Protein AF-A0A1R0GS43-F1 (afdb_monomer)

Nearest PDB structures (foldseek):
  3ep9-assembly1_B  TM=4.608E-01  e=5.575E-01  Homo sapiens
  3ep8-assembly1_B  TM=4.617E-01  e=5.971E-01  Homo sapiens
  3h0v-assembly1_B  TM=4.421E-01  e=6.394E-01  Homo sapiens
  1i7b-assembly1_B  TM=4.165E-01  e=5.206E-01  Homo sapiens
  3dz2-assembly1_B  TM=4.179E-01  e=6.847E-01  Homo sapiens

Sequence (59 aa):
NGKDASSSIDPIPKKEKVYYRYYHLFKEGELLDIIRESDHATIVDSGYDRDNWFAVIQK

Organism: NCBI:txid133383

Mean predicted aligned error: 10.69 Å

Structure (mmCIF, N/CA/C/O backbone):
data_AF-A0A1R0GS43-F1
#
_entry.id   AF-A0A1R0GS43-F1
#
loop_
_atom_site.group_PDB
_atom_site.id
_atom_site.type_symbol
_atom_site.label_atom_id
_atom_site.label_alt_id
_atom_site.label_comp_id
_atom_site.label_asym_id
_atom_site.label_entity_id
_atom_site.label_seq_id
_atom_site.pdbx_PDB_ins_code
_atom_site.Cartn_x
_atom_site.Cartn_y
_atom_site.Cartn_z
_atom_site.occupancy
_atom_site.B_iso_or_equiv
_atom_site.auth_seq_id
_atom_site.auth_comp_id
_atom_site.auth_asym_id
_atom_site.auth_atom_id
_atom_site.pdbx_PDB_mo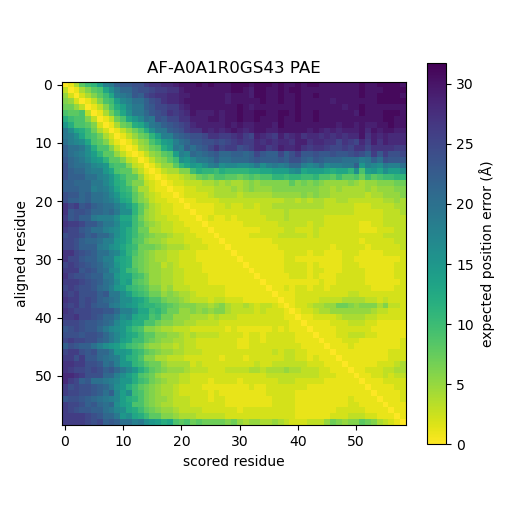del_num
ATOM 1 N N . ASN A 1 1 ? 32.176 24.495 -64.947 1.00 41.91 1 ASN A N 1
ATOM 2 C CA . ASN A 1 1 ? 32.635 23.687 -63.799 1.00 41.91 1 ASN A CA 1
ATOM 3 C C . ASN A 1 1 ? 31.633 23.800 -62.678 1.00 41.91 1 ASN A C 1
ATOM 5 O O . ASN A 1 1 ? 31.649 24.782 -61.955 1.00 41.91 1 ASN A O 1
ATOM 9 N N . GLY A 1 2 ? 30.702 22.850 -62.625 1.00 44.84 2 GLY A N 1
ATOM 10 C CA . GLY A 1 2 ? 29.692 22.789 -61.577 1.00 44.84 2 GLY A CA 1
ATOM 11 C C . GLY A 1 2 ? 30.178 21.971 -60.389 1.00 44.84 2 GLY A C 1
ATOM 12 O O . GLY A 1 2 ? 30.868 20.971 -60.577 1.00 44.84 2 GLY A O 1
ATOM 13 N N . LYS A 1 3 ? 29.770 22.384 -59.194 1.00 43.38 3 LYS A N 1
ATOM 14 C CA . LYS A 1 3 ? 28.830 21.670 -58.317 1.00 43.38 3 LYS A CA 1
ATOM 15 C C . LYS A 1 3 ? 29.048 22.194 -56.904 1.00 43.38 3 LYS A C 1
ATOM 17 O O . LYS A 1 3 ? 29.976 21.783 -56.213 1.00 43.38 3 LYS A O 1
ATOM 22 N N . ASP A 1 4 ? 28.159 23.091 -56.506 1.00 51.62 4 ASP A N 1
ATOM 23 C CA . ASP A 1 4 ? 27.951 23.470 -55.120 1.00 51.62 4 ASP A CA 1
ATOM 24 C C . ASP A 1 4 ? 27.477 22.219 -54.373 1.00 51.62 4 ASP A C 1
ATOM 26 O O . ASP A 1 4 ? 26.336 21.775 -54.513 1.00 51.62 4 ASP A O 1
ATOM 30 N N . ALA A 1 5 ? 28.381 21.585 -53.629 1.00 48.78 5 ALA A N 1
ATOM 31 C CA . ALA A 1 5 ? 28.040 20.500 -52.722 1.00 48.78 5 ALA A CA 1
ATOM 32 C C . ALA A 1 5 ? 27.432 21.109 -51.453 1.00 48.78 5 ALA A C 1
ATOM 34 O O . ALA A 1 5 ? 28.083 21.229 -50.418 1.00 48.78 5 ALA A O 1
ATOM 35 N N . SER A 1 6 ? 26.169 21.526 -51.558 1.00 48.75 6 SER A N 1
ATOM 36 C CA . SER A 1 6 ? 25.290 21.707 -50.407 1.00 48.75 6 SER A CA 1
ATOM 37 C C . SER A 1 6 ? 25.145 20.339 -49.740 1.00 48.75 6 SER A C 1
ATOM 39 O O . SER A 1 6 ? 24.373 19.491 -50.184 1.00 48.75 6 SER A O 1
ATOM 41 N N . SER A 1 7 ? 25.974 20.070 -48.729 1.00 52.06 7 SER A N 1
ATOM 42 C CA . SER A 1 7 ? 25.847 18.875 -47.904 1.00 52.06 7 SER A CA 1
ATOM 43 C C . SER A 1 7 ? 24.583 19.026 -47.066 1.00 52.06 7 SER A C 1
ATOM 45 O O . SER A 1 7 ? 24.587 19.700 -46.033 1.00 52.06 7 SER A O 1
ATOM 47 N N . SER A 1 8 ? 23.486 18.444 -47.538 1.00 57.16 8 SER A N 1
ATOM 48 C CA . SER A 1 8 ? 22.267 18.258 -46.763 1.00 57.16 8 SER A CA 1
ATOM 49 C C . SER A 1 8 ? 22.611 17.394 -45.549 1.00 57.16 8 SER A C 1
ATOM 51 O O . SER A 1 8 ? 22.738 16.178 -45.652 1.00 57.16 8 SER A O 1
ATOM 53 N N . ILE A 1 9 ? 22.866 18.035 -44.407 1.00 60.16 9 ILE A N 1
ATOM 54 C CA . ILE A 1 9 ? 22.976 17.337 -43.130 1.00 60.16 9 ILE A CA 1
ATOM 55 C C . ILE A 1 9 ? 21.544 16.983 -42.747 1.00 60.16 9 ILE A C 1
ATOM 57 O O . ILE A 1 9 ? 20.826 17.809 -42.183 1.00 60.16 9 ILE A O 1
ATOM 61 N N . ASP A 1 10 ? 21.116 15.776 -43.105 1.00 67.81 10 ASP A N 1
ATOM 62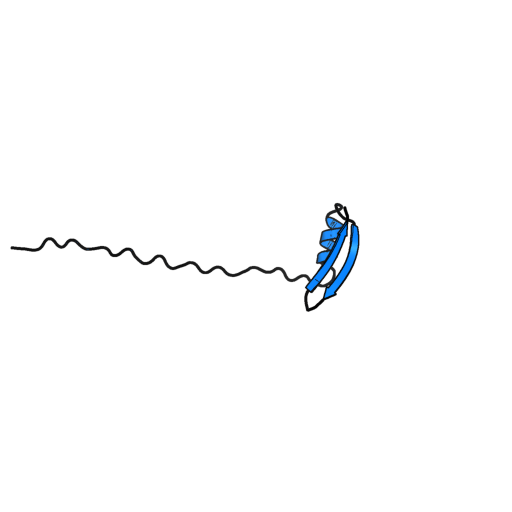 C CA . ASP A 1 10 ? 19.876 15.225 -42.576 1.00 67.81 10 ASP A CA 1
ATOM 63 C C . ASP A 1 10 ? 19.962 15.249 -41.040 1.00 67.81 10 ASP A C 1
ATOM 65 O O . ASP A 1 10 ? 20.983 14.834 -40.471 1.00 67.81 10 ASP A O 1
ATOM 69 N N . PRO A 1 11 ? 18.944 15.769 -40.331 1.00 67.94 11 PRO A N 1
ATOM 70 C CA . PRO A 1 11 ? 18.976 15.803 -38.881 1.00 67.94 11 PRO A CA 1
ATOM 71 C C . PRO A 1 11 ? 19.085 14.371 -38.354 1.00 67.94 11 PRO A C 1
ATOM 73 O O . PRO A 1 11 ? 18.237 13.525 -38.636 1.00 67.94 11 PRO A O 1
ATOM 76 N N . ILE A 1 12 ? 20.138 14.113 -37.574 1.00 70.31 12 ILE A N 1
ATOM 77 C CA . ILE A 1 12 ? 20.352 12.834 -36.892 1.00 70.31 12 ILE A CA 1
ATOM 78 C C . ILE A 1 12 ? 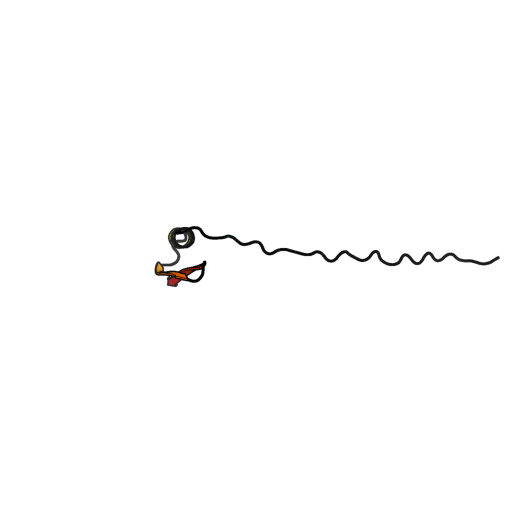19.065 12.517 -36.115 1.00 70.31 12 ILE A C 1
ATOM 80 O O . ILE A 1 12 ? 18.670 13.329 -35.267 1.00 70.31 12 ILE A O 1
ATOM 84 N N . PRO A 1 13 ? 18.387 11.385 -36.380 1.00 69.31 13 PRO A N 1
ATOM 85 C CA . PRO A 1 13 ? 17.135 11.074 -35.713 1.00 69.31 13 PRO A CA 1
ATOM 86 C C . PRO A 1 13 ? 17.379 11.031 -34.205 1.00 69.31 13 PRO A C 1
ATOM 88 O O . PRO A 1 13 ? 18.178 10.232 -33.706 1.00 69.31 13 PRO A O 1
ATOM 91 N N . LYS A 1 14 ? 16.709 11.925 -33.467 1.00 76.25 14 LYS A N 1
ATOM 92 C CA . LYS A 1 14 ? 16.697 11.890 -32.003 1.00 76.25 14 LYS A CA 1
ATOM 93 C C . LYS A 1 14 ? 16.141 10.530 -31.597 1.00 76.25 14 LYS A C 1
ATOM 95 O O . LYS A 1 14 ? 14.957 10.275 -31.791 1.00 76.25 14 LYS A O 1
ATOM 100 N N . LYS A 1 15 ? 16.996 9.662 -31.045 1.00 80.38 15 LYS A N 1
ATOM 101 C CA . LYS A 1 15 ? 16.553 8.402 -30.440 1.00 80.38 15 LYS A CA 1
ATOM 102 C C . LYS A 1 15 ? 15.476 8.718 -29.409 1.00 80.38 15 LYS A C 1
ATOM 104 O O . LYS A 1 15 ? 15.726 9.461 -28.458 1.00 80.38 15 LYS A O 1
ATOM 109 N N . GLU A 1 16 ? 14.294 8.159 -29.622 1.00 84.88 16 GLU A N 1
ATOM 110 C CA . GLU A 1 16 ? 13.194 8.252 -28.679 1.00 84.88 16 GLU A CA 1
ATOM 111 C C . GLU A 1 16 ? 13.618 7.589 -27.364 1.00 84.88 16 GLU A C 1
ATOM 113 O O . GLU A 1 16 ? 14.156 6.477 -27.345 1.00 84.88 16 GLU A O 1
ATOM 118 N N . LYS A 1 17 ? 13.474 8.321 -26.258 1.00 89.19 17 LYS A N 1
ATOM 119 C CA . LYS A 1 17 ? 13.929 7.852 -24.953 1.00 89.19 17 LYS A CA 1
ATOM 120 C C . LYS A 1 17 ? 12.802 7.065 -24.301 1.00 89.19 17 LYS A C 1
ATOM 122 O O . LYS A 1 17 ? 11.784 7.634 -23.921 1.00 89.19 17 LYS A O 1
ATOM 127 N N . VAL A 1 18 ? 13.004 5.759 -24.173 1.00 91.38 18 VAL A N 1
ATOM 128 C CA . VAL A 1 18 ? 12.075 4.869 -23.473 1.00 91.38 18 VAL A CA 1
ATOM 129 C C . VAL A 1 18 ? 12.320 4.975 -21.970 1.00 91.38 18 VAL A C 1
ATOM 131 O O . VAL A 1 18 ? 13.457 4.852 -21.510 1.00 91.38 18 VAL A O 1
ATOM 134 N N . TYR A 1 19 ? 11.249 5.192 -21.209 1.00 93.38 19 TYR A N 1
ATOM 135 C CA . TYR A 1 19 ? 11.266 5.196 -19.750 1.00 93.38 19 TYR A CA 1
ATOM 136 C C . TYR A 1 19 ? 10.508 3.983 -19.219 1.00 93.38 19 TYR A C 1
ATOM 138 O O . TYR A 1 19 ? 9.462 3.608 -19.749 1.00 93.38 19 TYR A O 1
ATOM 146 N N . TYR A 1 20 ? 11.028 3.397 -18.146 1.00 94.38 20 TYR A N 1
ATOM 147 C CA . TYR A 1 20 ? 10.371 2.316 -17.422 1.00 94.38 20 TYR A CA 1
ATOM 148 C C . TYR A 1 20 ? 9.696 2.856 -16.163 1.00 94.38 20 TYR A C 1
ATOM 150 O O . TYR A 1 20 ? 10.085 3.892 -15.623 1.00 94.38 20 TYR A O 1
ATOM 158 N N .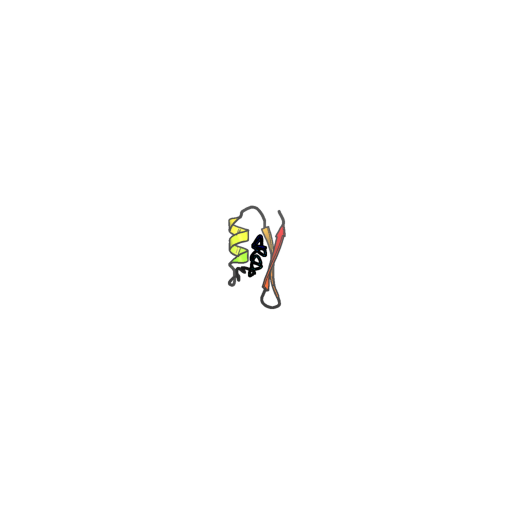 ARG A 1 21 ? 8.675 2.137 -15.697 1.00 96.31 21 ARG A N 1
ATOM 159 C CA . ARG A 1 21 ? 7.961 2.460 -14.460 1.00 96.31 21 ARG A CA 1
ATOM 160 C C . ARG A 1 21 ? 8.734 1.901 -13.268 1.00 96.31 21 ARG A C 1
ATOM 162 O O . ARG A 1 21 ? 9.051 0.715 -13.251 1.00 96.31 21 ARG A O 1
ATOM 169 N N . TYR A 1 22 ? 9.013 2.752 -12.287 1.00 96.06 22 TYR A N 1
ATOM 170 C CA . TYR A 1 22 ? 9.515 2.336 -10.981 1.00 96.06 22 TYR A CA 1
ATOM 171 C C . TYR A 1 22 ? 8.330 1.981 -10.078 1.00 96.06 22 TYR A C 1
ATOM 173 O O . TYR A 1 22 ? 7.380 2.757 -9.985 1.00 96.06 22 TYR A O 1
ATOM 181 N N . TYR A 1 23 ? 8.394 0.819 -9.432 1.00 95.44 23 TYR A N 1
ATOM 182 C CA . TYR A 1 23 ? 7.391 0.344 -8.483 1.00 95.44 23 TYR A CA 1
ATOM 183 C C . TYR A 1 23 ? 8.063 0.028 -7.151 1.00 95.44 23 TYR A C 1
ATOM 185 O O . TYR A 1 23 ? 9.090 -0.650 -7.126 1.00 95.44 23 TYR A O 1
ATOM 193 N N . HIS A 1 24 ? 7.453 0.489 -6.059 1.00 95.31 24 HIS A N 1
ATOM 194 C CA . HIS A 1 24 ? 7.777 0.040 -4.709 1.00 95.31 24 HIS A CA 1
ATOM 195 C C . HIS A 1 24 ? 6.763 -1.026 -4.305 1.00 95.31 24 HIS A C 1
ATOM 197 O O . HIS A 1 24 ? 5.562 -0.758 -4.279 1.00 95.31 24 HIS A O 1
ATOM 203 N N . LEU A 1 25 ? 7.239 -2.241 -4.055 1.00 97.06 25 LEU A N 1
ATOM 204 C CA . LEU A 1 25 ? 6.403 -3.340 -3.588 1.00 97.06 25 LEU A CA 1
ATOM 205 C C . LEU A 1 25 ? 6.435 -3.353 -2.066 1.00 97.06 25 LEU A C 1
ATOM 207 O O . LEU A 1 25 ? 7.490 -3.575 -1.477 1.00 97.06 25 LEU A O 1
ATOM 211 N N . PHE A 1 26 ? 5.276 -3.131 -1.454 1.00 97.88 26 PHE A N 1
ATOM 212 C CA . PHE A 1 26 ? 5.150 -3.181 -0.006 1.00 97.88 26 PHE A CA 1
ATOM 213 C C . PHE A 1 26 ? 5.285 -4.617 0.499 1.00 97.88 26 PHE A C 1
ATOM 215 O O . PHE A 1 26 ? 4.621 -5.531 -0.005 1.00 97.88 26 PHE A O 1
ATOM 222 N N . LYS A 1 27 ? 6.101 -4.810 1.537 1.00 97.25 27 LYS A N 1
ATOM 223 C CA . LYS A 1 27 ? 6.014 -6.018 2.369 1.00 97.25 27 LYS A CA 1
ATOM 224 C C . LYS A 1 27 ? 4.799 -5.926 3.297 1.00 97.25 27 LYS A C 1
ATOM 226 O O . LYS A 1 27 ? 4.233 -4.852 3.503 1.00 97.25 27 LYS A O 1
ATOM 231 N N . GLU A 1 28 ? 4.418 -7.057 3.882 1.00 97.50 28 GLU A N 1
ATOM 232 C CA . GLU A 1 28 ? 3.366 -7.097 4.900 1.00 97.50 28 GLU A CA 1
ATOM 233 C C . GLU A 1 28 ? 3.631 -6.075 6.015 1.00 97.50 28 GLU A C 1
ATOM 235 O O . GLU A 1 28 ? 4.755 -5.941 6.501 1.00 97.50 28 GLU A O 1
ATOM 240 N N . GLY A 1 29 ? 2.592 -5.323 6.379 1.00 97.50 29 GLY A N 1
ATOM 241 C CA . GLY A 1 29 ? 2.637 -4.303 7.429 1.00 97.50 29 GLY A CA 1
ATOM 242 C C . GLY A 1 29 ? 3.256 -2.960 7.025 1.00 97.50 29 GLY A C 1
ATOM 243 O O . GLY A 1 29 ? 2.838 -1.942 7.565 1.00 97.50 29 GLY A O 1
ATOM 244 N N . GLU A 1 30 ? 4.148 -2.909 6.031 1.00 98.31 30 GLU A N 1
ATOM 245 C CA . GLU A 1 30 ? 4.908 -1.692 5.687 1.00 98.31 30 GLU A CA 1
ATOM 246 C C . GLU A 1 30 ? 4.014 -0.499 5.332 1.00 98.31 30 GLU A C 1
ATOM 248 O O . GLU A 1 30 ? 4.232 0.607 5.820 1.00 98.31 30 GLU A O 1
ATOM 253 N N . LEU A 1 31 ? 2.974 -0.723 4.523 1.00 97.94 31 LEU A N 1
ATOM 254 C CA . LEU A 1 31 ? 2.008 0.325 4.185 1.00 97.94 31 LEU A CA 1
ATOM 255 C C . LEU A 1 31 ? 1.312 0.878 5.441 1.00 97.94 31 LEU A C 1
ATOM 257 O O . LEU A 1 31 ? 1.087 2.082 5.545 1.00 97.94 31 LEU A O 1
ATOM 261 N N . LEU A 1 32 ? 0.961 0.006 6.388 1.00 97.94 32 LEU A N 1
ATOM 262 C CA . LEU A 1 32 ? 0.249 0.398 7.605 1.00 97.94 32 LEU A CA 1
ATOM 263 C C . LEU A 1 32 ? 1.163 1.158 8.562 1.00 97.94 32 LEU A C 1
ATOM 265 O O . LEU A 1 32 ? 0.716 2.115 9.187 1.00 97.94 32 LEU A O 1
ATOM 269 N N . ASP A 1 33 ? 2.427 0.755 8.656 1.00 98.06 33 ASP A N 1
ATOM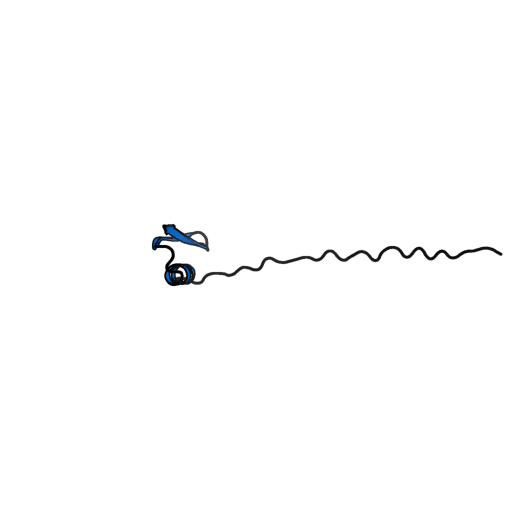 270 C CA . ASP A 1 33 ? 3.418 1.429 9.492 1.00 98.06 33 ASP A CA 1
ATOM 271 C C . ASP A 1 33 ? 3.678 2.850 8.986 1.00 98.06 33 ASP A C 1
ATOM 273 O O . ASP A 1 33 ? 3.602 3.788 9.772 1.00 98.0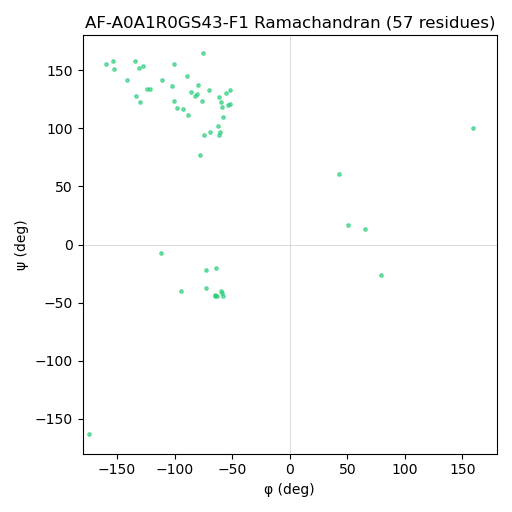6 33 ASP A O 1
ATOM 277 N N . ILE A 1 34 ? 3.804 3.043 7.669 1.00 97.56 34 ILE A N 1
ATOM 278 C CA . ILE A 1 34 ? 3.916 4.381 7.061 1.00 97.56 34 ILE A CA 1
ATOM 279 C C . ILE A 1 34 ? 2.696 5.257 7.383 1.00 97.56 34 ILE A C 1
ATOM 281 O O . ILE A 1 34 ? 2.839 6.443 7.680 1.00 97.56 34 ILE A O 1
ATOM 285 N N . ILE A 1 35 ? 1.481 4.697 7.331 1.00 97.19 35 ILE A N 1
ATOM 286 C CA . ILE A 1 35 ? 0.265 5.451 7.673 1.00 97.19 35 ILE A CA 1
ATOM 287 C C . ILE A 1 35 ? 0.282 5.848 9.154 1.00 97.19 35 ILE A C 1
ATOM 289 O O . ILE A 1 35 ? -0.020 6.999 9.468 1.00 97.19 35 ILE A O 1
ATOM 293 N N . ARG A 1 36 ? 0.656 4.929 10.053 1.00 96.25 36 ARG A N 1
ATOM 294 C CA . ARG A 1 36 ? 0.747 5.193 11.499 1.00 96.25 36 ARG A CA 1
ATOM 295 C C . ARG A 1 36 ? 1.795 6.251 11.818 1.00 96.25 36 ARG A C 1
ATOM 297 O O . ARG A 1 36 ? 1.506 7.156 12.584 1.00 96.25 36 ARG A O 1
ATOM 304 N N . GLU A 1 37 ? 2.965 6.171 11.193 1.00 97.69 37 GLU A N 1
ATOM 305 C CA . GLU A 1 37 ? 4.050 7.145 11.356 1.00 97.69 37 GLU A CA 1
ATOM 306 C C . GLU A 1 37 ? 3.677 8.547 10.856 1.00 97.69 37 GLU A C 1
ATOM 308 O O . GLU A 1 37 ? 4.308 9.526 11.248 1.00 97.69 37 GLU A O 1
ATOM 313 N N . SER A 1 38 ? 2.659 8.669 9.996 1.00 96.00 38 SER A N 1
ATOM 314 C CA . SER A 1 38 ? 2.221 9.971 9.490 1.00 96.00 38 SER A CA 1
ATOM 315 C C . SER A 1 38 ? 1.476 10.823 10.522 1.00 96.00 38 SER A C 1
ATOM 317 O O . SER A 1 38 ? 1.378 12.027 10.315 1.00 96.00 38 SER A O 1
ATOM 319 N N . ASP A 1 39 ? 0.902 10.233 11.581 1.00 92.88 39 ASP A N 1
ATOM 320 C CA . ASP A 1 39 ? 0.065 10.912 12.594 1.00 92.88 39 ASP A CA 1
ATOM 321 C C . ASP A 1 39 ? -1.091 11.779 12.026 1.00 92.88 39 ASP A C 1
ATOM 323 O O . ASP A 1 39 ? -1.674 12.621 12.715 1.00 92.88 39 ASP A O 1
ATOM 327 N N . HIS A 1 40 ? -1.454 11.585 10.754 1.00 95.56 40 HIS A N 1
ATOM 328 C CA . HIS A 1 40 ? -2.435 12.408 10.035 1.00 95.56 40 HIS A CA 1
ATOM 329 C C . HIS A 1 40 ? -3.733 11.674 9.697 1.00 95.56 40 HIS A C 1
ATOM 331 O O . HIS A 1 40 ? -4.665 12.295 9.180 1.00 95.56 40 HIS A O 1
ATOM 337 N N . ALA A 1 41 ? -3.787 10.366 9.946 1.00 96.62 41 ALA A N 1
ATOM 338 C CA . ALA A 1 41 ? -4.947 9.547 9.654 1.00 96.62 41 ALA A CA 1
ATOM 339 C C . ALA A 1 41 ? -5.042 8.340 10.590 1.00 96.62 41 ALA A C 1
ATOM 341 O O . ALA A 1 41 ? -4.038 7.794 11.041 1.00 96.62 41 ALA A O 1
ATOM 342 N N . THR A 1 42 ? -6.271 7.889 10.827 1.00 97.38 42 THR A N 1
ATOM 343 C CA . THR A 1 42 ? -6.559 6.623 11.510 1.00 97.38 42 THR A CA 1
ATOM 344 C C . THR A 1 42 ? -6.951 5.564 10.484 1.00 97.38 42 THR A C 1
ATOM 346 O O . THR A 1 42 ? -7.740 5.835 9.575 1.00 97.38 42 THR A O 1
ATOM 349 N N . ILE A 1 43 ? -6.415 4.350 10.632 1.00 98.06 43 ILE A N 1
ATOM 350 C CA . ILE A 1 43 ? -6.785 3.193 9.808 1.00 98.06 43 ILE A CA 1
ATOM 351 C C . ILE A 1 43 ? -8.143 2.667 10.284 1.00 98.06 43 ILE A C 1
ATOM 353 O O . ILE A 1 43 ? -8.302 2.328 11.455 1.00 98.06 43 ILE A O 1
ATOM 357 N N . VAL A 1 44 ? -9.105 2.602 9.367 1.00 98.44 44 VAL A N 1
ATOM 358 C CA . VAL A 1 44 ? -10.465 2.093 9.605 1.00 98.44 44 VAL A CA 1
ATOM 359 C C . VAL A 1 44 ? -10.565 0.616 9.231 1.00 98.44 44 VAL A C 1
ATOM 361 O O . VAL A 1 44 ? -11.204 -0.157 9.937 1.00 98.44 44 VAL A O 1
ATOM 364 N N . ASP A 1 45 ? -9.921 0.227 8.131 1.00 98.44 45 ASP A N 1
ATOM 365 C CA . ASP A 1 45 ? -9.845 -1.152 7.649 1.00 98.44 45 ASP A CA 1
ATOM 366 C C . ASP A 1 45 ? -8.563 -1.341 6.828 1.00 98.44 45 ASP A C 1
ATOM 368 O O . ASP A 1 45 ? -7.985 -0.376 6.321 1.00 98.44 45 ASP A O 1
ATOM 372 N N . SER A 1 46 ? -8.098 -2.575 6.689 1.00 98.25 46 SER A N 1
ATOM 373 C 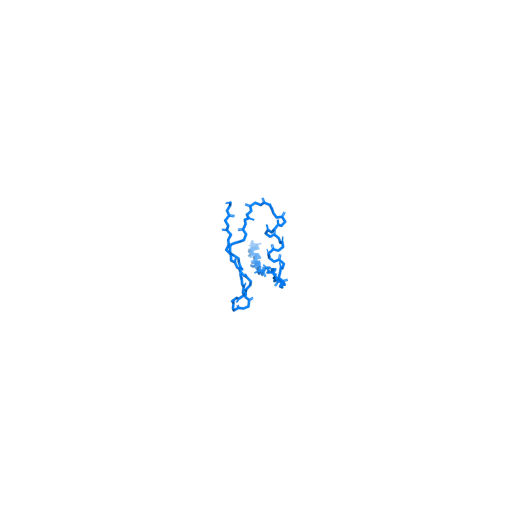CA . SER A 1 46 ? -6.931 -2.903 5.874 1.00 98.25 46 SER A CA 1
ATOM 374 C C . SER A 1 46 ? -6.925 -4.368 5.490 1.00 98.25 46 SER A C 1
ATOM 376 O O . SER A 1 46 ? -7.439 -5.210 6.223 1.00 98.25 46 SER A O 1
ATOM 378 N N . GLY A 1 47 ? -6.254 -4.692 4.391 1.00 98.06 47 GLY A N 1
ATOM 379 C CA . GLY A 1 47 ? -6.121 -6.080 3.993 1.00 98.06 47 GLY A CA 1
ATOM 380 C C . GLY A 1 47 ? -5.222 -6.289 2.792 1.00 98.06 47 GLY A C 1
ATOM 381 O O . GLY A 1 47 ? -4.422 -5.431 2.409 1.00 98.06 47 GLY A O 1
ATOM 382 N N . TYR A 1 48 ? -5.385 -7.471 2.216 1.00 98.44 48 TYR A N 1
ATOM 383 C CA . TYR A 1 48 ? -4.655 -7.944 1.058 1.00 98.44 48 TYR A CA 1
ATOM 384 C C . TYR A 1 48 ? -5.648 -8.481 0.027 1.00 98.44 48 TYR A C 1
ATOM 386 O O . TYR A 1 48 ? -6.435 -9.375 0.336 1.00 98.44 48 TYR A O 1
ATOM 394 N N . ASP A 1 49 ? -5.620 -7.934 -1.186 1.00 98.19 49 ASP A N 1
ATOM 395 C CA . ASP A 1 49 ? -6.413 -8.406 -2.325 1.00 98.19 49 ASP A CA 1
ATOM 396 C C . ASP A 1 49 ? -5.523 -8.494 -3.565 1.00 98.19 49 ASP A C 1
ATOM 398 O O . ASP A 1 49 ? -4.866 -7.518 -3.927 1.00 98.19 49 ASP A O 1
ATOM 402 N N . ARG A 1 50 ? -5.521 -9.655 -4.232 1.00 96.38 50 ARG A N 1
ATOM 403 C CA . ARG A 1 50 ? -4.821 -9.896 -5.511 1.00 96.38 50 ARG A CA 1
ATOM 404 C C . ARG A 1 50 ? -3.412 -9.288 -5.557 1.00 96.38 50 ARG A C 1
ATOM 406 O O . ARG A 1 50 ? -3.145 -8.412 -6.376 1.00 96.38 50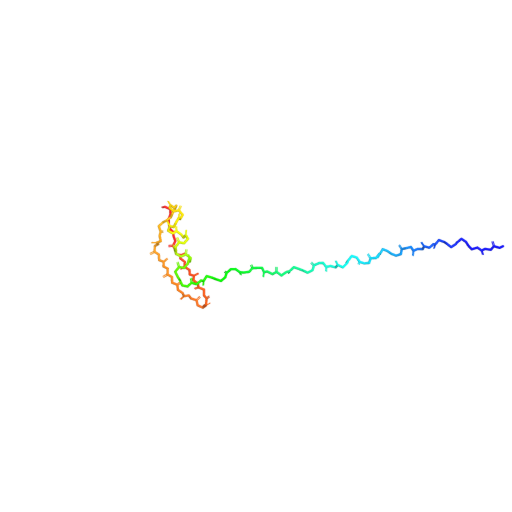 ARG A O 1
ATOM 413 N N . ASP A 1 51 ? -2.535 -9.725 -4.660 1.00 96.56 51 ASP A N 1
ATOM 414 C CA . ASP A 1 51 ? -1.141 -9.265 -4.565 1.00 96.56 51 ASP A CA 1
ATOM 415 C C . ASP A 1 51 ? -0.940 -7.794 -4.173 1.00 96.56 51 ASP A C 1
ATOM 417 O O . ASP A 1 51 ? 0.170 -7.273 -4.269 1.00 96.56 51 ASP A O 1
ATOM 421 N N . ASN A 1 52 ? -1.985 -7.122 -3.686 1.00 97.44 52 ASN A N 1
ATOM 422 C CA . ASN A 1 52 ? -1.912 -5.735 -3.249 1.00 97.44 52 ASN A CA 1
ATOM 423 C C . ASN A 1 52 ? -2.326 -5.585 -1.788 1.00 97.44 52 ASN A C 1
ATOM 425 O O . ASN A 1 52 ? -3.374 -6.068 -1.363 1.00 97.44 52 ASN A O 1
ATOM 429 N N . TRP A 1 53 ? -1.520 -4.834 -1.043 1.00 98.19 53 TRP A N 1
ATOM 430 C CA . TRP A 1 53 ? -1.897 -4.305 0.262 1.00 98.19 53 TRP A CA 1
ATOM 431 C C . TRP A 1 53 ? -2.778 -3.068 0.084 1.00 98.19 53 TRP A C 1
ATOM 433 O O . TRP A 1 53 ? -2.472 -2.206 -0.742 1.00 98.19 53 TRP A O 1
ATOM 443 N N . PHE A 1 54 ? -3.848 -2.957 0.871 1.00 98.06 54 PHE A N 1
ATOM 444 C CA . PHE A 1 54 ? -4.708 -1.774 0.894 1.00 98.06 54 PHE A CA 1
ATOM 445 C C . PHE A 1 54 ? -5.039 -1.342 2.325 1.00 98.06 54 PHE A C 1
ATOM 447 O O . PHE A 1 54 ? -4.998 -2.141 3.262 1.00 98.06 54 PHE A O 1
ATOM 454 N N . ALA A 1 55 ? -5.410 -0.070 2.475 1.00 98.12 55 ALA A N 1
ATOM 455 C CA . ALA A 1 55 ? -5.932 0.492 3.714 1.00 98.12 55 ALA A CA 1
ATOM 456 C C . ALA A 1 55 ? -7.056 1.494 3.413 1.00 98.12 55 ALA A C 1
ATOM 458 O O . ALA A 1 55 ? -6.971 2.270 2.460 1.00 98.12 55 ALA A O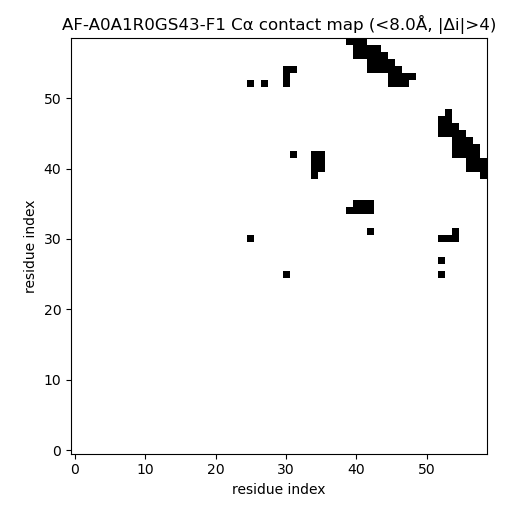 1
ATOM 459 N N . VAL A 1 56 ? -8.093 1.490 4.246 1.00 98.38 56 VAL A N 1
ATOM 460 C CA . VAL A 1 56 ? -9.139 2.515 4.308 1.00 98.38 56 VAL A CA 1
ATOM 461 C C . VAL A 1 56 ? -8.812 3.419 5.489 1.00 98.38 56 VAL A C 1
ATOM 463 O O . VAL A 1 56 ? -8.656 2.937 6.610 1.00 98.38 56 VAL A O 1
ATOM 466 N N . ILE A 1 57 ? -8.684 4.724 5.246 1.00 98.12 57 ILE A N 1
ATOM 467 C CA . ILE A 1 57 ? -8.239 5.696 6.253 1.00 98.12 57 ILE A CA 1
ATOM 468 C C . ILE A 1 57 ? -9.209 6.870 6.380 1.00 98.12 57 ILE A C 1
ATOM 470 O O . ILE A 1 57 ? -9.892 7.232 5.421 1.00 98.12 57 ILE A O 1
ATOM 474 N N . GLN A 1 58 ? -9.225 7.492 7.556 1.00 97.62 58 GLN A N 1
ATOM 475 C CA . GLN A 1 58 ? -9.952 8.732 7.832 1.00 97.62 58 GLN A CA 1
ATOM 476 C C . GLN A 1 58 ? -9.043 9.757 8.520 1.00 97.62 58 GLN A C 1
ATOM 478 O O . GLN A 1 58 ? -8.104 9.369 9.215 1.00 97.62 58 GLN A O 1
ATOM 483 N N . LYS A 1 59 ? -9.330 11.048 8.323 1.00 92.94 59 LYS A N 1
ATOM 484 C CA . LYS A 1 59 ? -8.643 12.155 9.003 1.00 92.94 59 LYS A CA 1
ATOM 485 C C . LYS A 1 59 ? -9.154 12.336 10.430 1.00 92.94 59 LYS A C 1
ATOM 487 O O . LYS A 1 59 ? -10.376 12.150 10.630 1.00 92.94 59 LYS A O 1
#

Foldseek 3Di:
DDDDPPPPPDPDPDPDDDDDDDDDQDDPCRVVVVVVVVVPWDFPDWDDDPSDTDTDIDD

Solvent-accessible surface area (backbone atoms only — not comparable to full-atom values): 4267 Å² total; per-residue (Å²): 139,87,76,88,79,77,76,78,74,73,78,78,78,76,76,80,82,86,81,81,86,87,81,86,82,74,56,90,63,49,66,58,50,55,45,58,74,60,76,63,48,49,79,76,46,72,52,76,57,95,96,36,81,51,71,44,71,43,117

pLDDT: mean 86.83, std 17.67, range [41.91, 98.44]

InterPro domains:
  IPR029063 S-adenosyl-L-methionine-dependent methyltransferase superfamily [G3DSA:3.40.50.150] (3-59)
  IPR051422 AlkB Family tRNA Methyltransferase/Dioxygenase [PTHR13069] (7-59)

Secondary structure (DSSP, 8-state):
---------PPPP------PPP-PPPPTTHHHHHHHHTSS-EEEEEEEETTEEEEEEE-

Radius of gyration: 27.5 Å; Cα contacts (8 Å, |Δi|>4): 43; chains: 1; bounding box: 43×34×76 Å